Protein AF-A0A3S4J217-F1 (afdb_monomer_lite)

pLDDT: mean 81.28, std 8.17, range [49.16, 90.12]

Organism: Salmonella enterica I (NCBI:txid59201)

Structure (mmCIF, N/CA/C/O backbone):
data_AF-A0A3S4J217-F1
#
_entry.id   AF-A0A3S4J217-F1
#
loop_
_atom_site.group_PDB
_atom_site.id
_atom_site.type_symbol
_atom_site.label_atom_id
_atom_site.label_alt_id
_atom_site.label_comp_id
_atom_site.label_asym_id
_atom_site.label_entity_id
_atom_site.label_seq_id
_atom_site.pdbx_PDB_ins_code
_atom_site.Cartn_x
_atom_site.Cartn_y
_atom_site.Cartn_z
_atom_site.occupancy
_atom_site.B_iso_or_equiv
_atom_site.auth_seq_id
_atom_site.auth_comp_id
_atom_site.auth_asym_id
_atom_site.auth_atom_id
_atom_site.pdbx_PDB_model_num
ATOM 1 N N . MET A 1 1 ? 19.628 -5.733 -1.663 1.00 49.16 1 MET A N 1
ATOM 2 C CA . MET A 1 1 ? 20.337 -5.449 -2.927 1.00 49.16 1 MET A CA 1
ATOM 3 C C . MET A 1 1 ? 19.499 -6.005 -4.062 1.00 49.16 1 MET A C 1
ATOM 5 O O . MET A 1 1 ? 19.290 -7.209 -4.112 1.00 49.16 1 MET A O 1
ATOM 9 N N . GLU A 1 2 ? 18.968 -5.130 -4.913 1.00 57.56 2 GLU A N 1
ATOM 10 C CA . GLU A 1 2 ? 18.282 -5.483 -6.163 1.00 57.56 2 GLU A CA 1
ATOM 11 C C . GLU A 1 2 ? 19.366 -5.809 -7.207 1.00 57.56 2 GLU A C 1
ATOM 13 O O . GLU A 1 2 ? 19.793 -4.947 -7.964 1.00 57.56 2 GLU A O 1
ATOM 18 N N . ASN A 1 3 ? 19.917 -7.028 -7.157 1.00 71.00 3 ASN A N 1
ATOM 19 C CA . ASN A 1 3 ? 21.122 -7.413 -7.913 1.00 71.00 3 ASN A CA 1
ATOM 20 C C . ASN A 1 3 ? 20.843 -7.801 -9.382 1.00 71.00 3 ASN A C 1
ATOM 22 O O . ASN A 1 3 ? 21.762 -8.172 -10.107 1.00 71.00 3 ASN A O 1
ATOM 26 N N . CYS A 1 4 ? 19.581 -7.715 -9.810 1.00 73.19 4 CYS A N 1
ATOM 27 C CA . CYS A 1 4 ? 19.124 -7.963 -11.174 1.00 73.19 4 CYS A CA 1
ATOM 28 C C . CYS A 1 4 ? 18.250 -6.772 -11.599 1.00 73.19 4 CYS A C 1
ATOM 30 O O . CYS A 1 4 ? 17.238 -6.532 -10.937 1.00 73.19 4 CYS A O 1
ATOM 32 N N . PRO A 1 5 ? 18.606 -6.017 -12.655 1.00 74.56 5 PRO A N 1
ATOM 33 C CA . PRO A 1 5 ? 17.848 -4.843 -13.073 1.00 74.56 5 PRO A CA 1
ATOM 34 C C . PRO A 1 5 ? 16.523 -5.276 -13.709 1.00 74.56 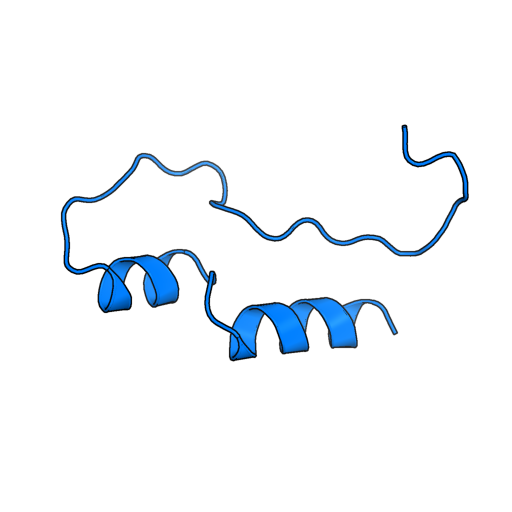5 PRO A C 1
ATOM 36 O O . PRO A 1 5 ? 16.457 -5.608 -14.890 1.00 74.56 5 PRO A O 1
ATOM 39 N N . VAL A 1 6 ? 15.468 -5.284 -12.900 1.00 78.62 6 VAL A N 1
ATOM 40 C CA . VAL A 1 6 ? 14.081 -5.493 -13.321 1.00 78.62 6 VAL A CA 1
ATOM 41 C C . VAL A 1 6 ? 13.243 -4.293 -12.879 1.00 78.62 6 VAL A C 1
ATOM 43 O O . VAL A 1 6 ? 13.561 -3.683 -11.854 1.00 78.62 6 VAL A O 1
ATOM 46 N N . PRO A 1 7 ? 12.181 -3.928 -13.619 1.00 81.06 7 PRO A N 1
ATOM 47 C CA . PRO A 1 7 ? 11.251 -2.897 -13.177 1.00 81.06 7 PRO A CA 1
ATOM 48 C C . PRO A 1 7 ? 10.705 -3.236 -11.785 1.00 81.06 7 PRO A C 1
ATOM 50 O O . PRO A 1 7 ? 10.073 -4.272 -11.589 1.00 81.06 7 PRO A O 1
ATOM 53 N N . MET A 1 8 ? 10.962 -2.364 -10.809 1.00 81.19 8 MET A N 1
ATOM 54 C CA . MET A 1 8 ? 10.533 -2.550 -9.426 1.00 81.19 8 MET A CA 1
ATOM 55 C C . MET A 1 8 ? 9.809 -1.303 -8.921 1.00 81.19 8 MET A C 1
ATOM 57 O O . MET A 1 8 ? 10.269 -0.174 -9.093 1.00 81.19 8 MET A O 1
ATOM 61 N N . ARG A 1 9 ? 8.667 -1.511 -8.259 1.00 82.50 9 ARG A N 1
ATOM 62 C CA . ARG A 1 9 ? 7.885 -0.463 -7.593 1.00 82.50 9 ARG A CA 1
ATOM 63 C C . ARG A 1 9 ? 7.696 -0.845 -6.133 1.00 82.50 9 ARG A C 1
ATOM 65 O O . ARG A 1 9 ? 7.251 -1.945 -5.824 1.00 82.50 9 ARG A O 1
ATOM 72 N N . ARG A 1 10 ? 8.056 0.066 -5.227 1.00 83.75 10 ARG A N 1
ATOM 73 C CA . ARG A 1 10 ? 7.877 -0.119 -3.781 1.00 83.75 10 ARG A CA 1
ATOM 74 C C . ARG A 1 10 ? 6.458 0.290 -3.394 1.00 83.75 10 ARG A C 1
ATOM 76 O O . ARG A 1 10 ? 6.033 1.395 -3.725 1.00 83.75 10 ARG A O 1
ATOM 83 N N . VAL A 1 11 ? 5.751 -0.595 -2.696 1.00 81.81 11 VAL A N 1
ATOM 84 C CA . VAL A 1 11 ? 4.429 -0.324 -2.117 1.00 81.81 11 VAL A CA 1
ATOM 85 C C . VAL A 1 11 ? 4.601 -0.147 -0.613 1.00 81.81 11 VAL A C 1
ATOM 87 O O . VAL A 1 11 ? 5.192 -0.995 0.051 1.00 81.81 11 VAL A O 1
ATOM 90 N N . GLY A 1 12 ? 4.134 0.981 -0.088 1.00 80.06 12 GLY A N 1
ATOM 91 C CA . GLY A 1 12 ? 4.307 1.353 1.309 1.00 80.06 12 GLY A CA 1
ATOM 92 C C . GLY A 1 12 ? 3.733 2.737 1.596 1.00 80.06 12 GLY A C 1
ATOM 93 O O . GLY A 1 12 ? 3.264 3.431 0.693 1.00 80.06 12 GLY A O 1
ATOM 94 N N . VAL A 1 13 ? 3.800 3.145 2.861 1.00 77.69 13 VAL A N 1
ATOM 95 C CA . VAL A 1 13 ? 3.343 4.468 3.301 1.00 77.69 13 VAL A CA 1
ATOM 96 C C . VAL A 1 13 ? 4.229 5.549 2.677 1.00 77.69 13 VAL A C 1
ATOM 98 O O . VAL A 1 13 ? 5.434 5.602 2.923 1.00 77.69 13 VAL A O 1
ATOM 101 N N . LYS A 1 14 ? 3.630 6.420 1.861 1.00 75.94 14 LYS A N 1
ATOM 102 C CA . LYS A 1 14 ? 4.327 7.532 1.201 1.00 75.94 14 LYS A CA 1
ATOM 103 C C . LYS A 1 14 ? 4.555 8.671 2.189 1.00 75.94 14 LYS A C 1
ATOM 105 O O . LYS A 1 14 ? 3.635 9.452 2.388 1.00 75.94 14 LYS A O 1
ATOM 110 N N . GLU A 1 15 ? 5.741 8.728 2.801 1.00 70.12 15 GLU A N 1
ATOM 111 C CA . GLU A 1 15 ? 6.282 9.865 3.581 1.00 70.12 15 GLU A CA 1
ATOM 112 C C . GLU A 1 15 ? 5.235 10.670 4.380 1.00 70.12 15 GLU A C 1
ATOM 114 O O . GLU A 1 15 ? 5.199 11.899 4.363 1.00 70.12 15 GLU A O 1
ATOM 119 N N . ARG A 1 16 ? 4.342 9.964 5.079 1.00 74.69 16 ARG A N 1
ATOM 120 C CA . ARG A 1 16 ? 3.270 10.541 5.893 1.00 74.69 16 ARG A CA 1
ATOM 121 C C . ARG A 1 16 ? 3.342 9.958 7.293 1.00 74.69 16 ARG A C 1
ATOM 123 O O . ARG A 1 16 ? 3.598 8.766 7.460 1.00 74.69 16 ARG A O 1
ATOM 130 N N . TYR A 1 17 ? 3.083 10.799 8.291 1.00 73.94 17 TYR A N 1
ATOM 131 C CA . TYR A 1 17 ? 2.895 10.338 9.662 1.00 73.94 17 TYR A CA 1
ATOM 132 C C . TYR A 1 17 ? 1.674 9.413 9.749 1.00 73.94 17 TYR A C 1
ATOM 134 O O . TYR A 1 17 ? 0.706 9.565 8.995 1.00 73.94 17 TYR A O 1
ATOM 142 N N . GLY A 1 18 ? 1.744 8.441 10.661 1.00 76.88 18 GLY A N 1
ATOM 143 C CA . GLY A 1 18 ? 0.642 7.528 10.949 1.00 76.88 18 GLY A CA 1
ATOM 144 C C . GLY A 1 18 ? -0.599 8.286 11.419 1.00 76.88 18 GLY A C 1
ATOM 145 O O . GLY A 1 18 ? -0.492 9.235 12.195 1.00 76.88 18 GLY A O 1
ATOM 146 N N . GLN A 1 19 ? -1.769 7.862 10.956 1.00 78.81 19 GLN A N 1
ATOM 147 C CA . GLN A 1 19 ? -3.060 8.347 11.436 1.00 78.81 19 GLN A CA 1
ATOM 148 C C . GLN A 1 19 ? -3.709 7.297 12.343 1.00 78.81 19 GLN A C 1
ATOM 150 O O . GLN A 1 19 ? -3.493 6.097 12.176 1.00 78.81 19 GLN A O 1
ATOM 155 N N . VAL A 1 20 ? -4.509 7.747 13.311 1.00 85.62 20 VAL A N 1
ATOM 156 C CA . VAL A 1 20 ? -5.310 6.854 14.159 1.00 85.62 20 VAL A CA 1
ATOM 157 C C . VAL A 1 20 ? -6.659 6.643 1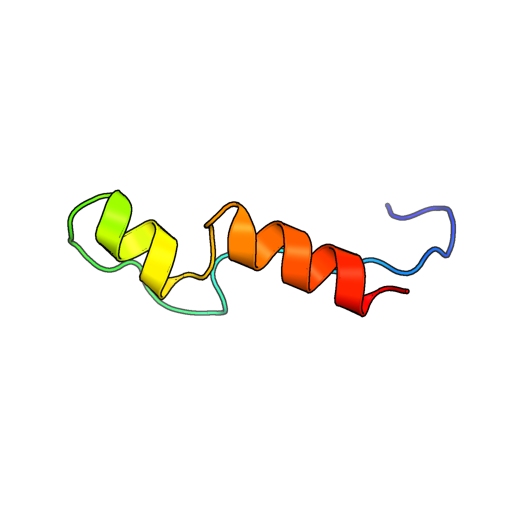3.483 1.00 8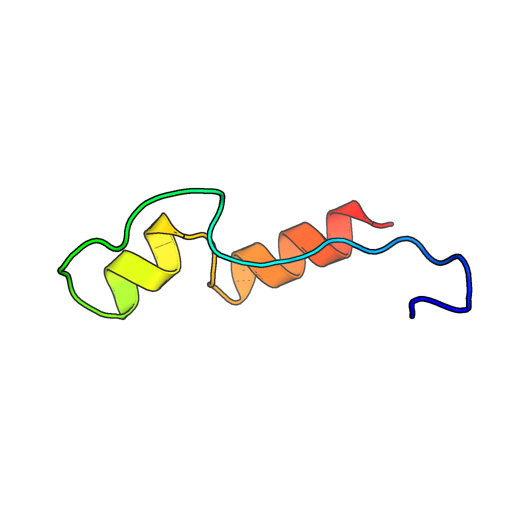5.62 20 VAL A C 1
ATOM 159 O O . VAL A 1 20 ? -7.388 7.599 13.237 1.00 85.62 20 VAL A O 1
ATOM 162 N N . GLY A 1 21 ? -6.990 5.394 13.179 1.00 85.06 21 GLY A N 1
ATOM 163 C CA . GLY A 1 21 ? -8.221 5.026 12.490 1.00 85.06 21 GLY A CA 1
ATOM 164 C C . GLY A 1 21 ? -8.392 3.514 12.437 1.00 85.06 21 GLY A C 1
ATOM 165 O O . GLY A 1 21 ? -7.562 2.765 12.956 1.00 85.06 21 GLY A O 1
ATOM 166 N N . THR A 1 22 ? -9.476 3.054 11.816 1.00 88.50 22 THR A N 1
ATOM 167 C CA . THR A 1 22 ? -9.685 1.622 11.580 1.00 88.50 22 THR A CA 1
ATOM 168 C C . THR A 1 22 ? -8.699 1.106 10.538 1.00 88.50 22 THR A C 1
ATOM 170 O O . THR A 1 22 ? -8.292 1.829 9.628 1.00 88.50 22 THR A O 1
ATOM 173 N N . GLN A 1 23 ? -8.319 -0.165 10.656 1.00 85.50 23 GLN A N 1
ATOM 174 C CA . GLN A 1 23 ? -7.340 -0.774 9.757 1.00 85.50 23 GLN A CA 1
ATOM 175 C C . GLN A 1 23 ? -7.766 -0.676 8.284 1.00 85.50 23 GLN A C 1
ATOM 177 O O . GLN A 1 23 ? -6.926 -0.428 7.425 1.00 85.50 23 GLN A O 1
ATOM 182 N N . ASP A 1 24 ? -9.057 -0.831 7.989 1.00 86.88 24 ASP A N 1
ATOM 183 C CA . ASP A 1 24 ? -9.587 -0.740 6.623 1.00 86.88 24 ASP A CA 1
ATOM 184 C C . ASP A 1 24 ? -9.447 0.668 6.040 1.00 86.88 24 ASP A C 1
ATOM 186 O O . ASP A 1 24 ? -8.998 0.826 4.905 1.00 86.88 24 ASP A O 1
ATOM 190 N N . PHE A 1 25 ? -9.750 1.698 6.838 1.00 86.81 25 PHE A N 1
ATOM 191 C CA . PHE A 1 25 ? -9.580 3.092 6.431 1.00 86.81 25 PHE A CA 1
ATOM 192 C C . PHE A 1 25 ? -8.109 3.412 6.156 1.00 86.81 25 PHE A C 1
ATOM 194 O O . PHE A 1 25 ? -7.775 3.969 5.114 1.00 86.81 25 PHE A O 1
ATOM 201 N N . LEU A 1 26 ? -7.213 3.002 7.058 1.00 86.56 26 LEU A N 1
ATOM 202 C CA . LEU A 1 26 ? -5.779 3.251 6.909 1.00 86.56 26 LEU A CA 1
ATOM 203 C C . LEU A 1 26 ? -5.201 2.501 5.700 1.00 86.56 26 LEU A C 1
ATOM 205 O O . LEU A 1 26 ? -4.387 3.055 4.966 1.00 86.56 26 LEU A O 1
ATOM 209 N N . GLN A 1 27 ? -5.635 1.264 5.446 1.00 86.00 27 GLN A N 1
ATOM 210 C CA . GLN A 1 27 ? -5.212 0.512 4.262 1.00 86.00 27 GLN A CA 1
ATOM 211 C C . GLN A 1 27 ? -5.620 1.211 2.962 1.00 86.00 27 GLN A C 1
ATOM 213 O O . GLN A 1 27 ? -4.813 1.266 2.034 1.00 86.00 27 GLN A O 1
ATOM 218 N N . GLN A 1 28 ? -6.831 1.770 2.897 1.00 85.50 28 GLN A N 1
ATOM 219 C CA . GLN A 1 28 ? -7.281 2.551 1.744 1.00 85.50 28 GLN A CA 1
ATOM 220 C C . GLN A 1 28 ? -6.494 3.859 1.600 1.00 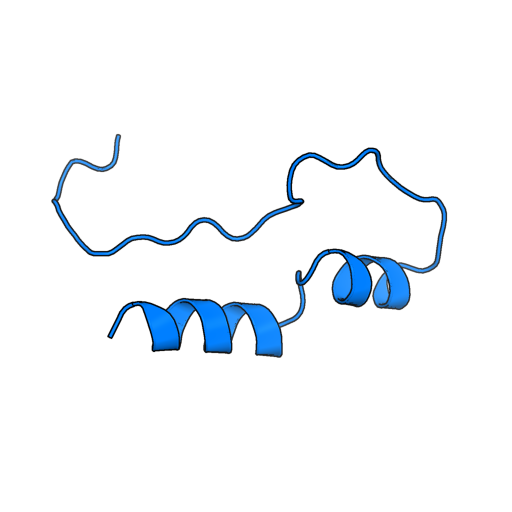85.50 28 GLN A C 1
ATOM 222 O O . GLN A 1 28 ? -5.941 4.115 0.531 1.00 85.50 28 GLN A O 1
ATOM 227 N N . GLU A 1 29 ? -6.372 4.642 2.675 1.00 85.12 29 GLU A N 1
ATOM 228 C CA . GLU A 1 29 ? -5.677 5.940 2.679 1.00 85.12 29 GLU A CA 1
ATOM 229 C C . GLU A 1 29 ? -4.203 5.810 2.263 1.00 85.12 29 GLU A C 1
ATOM 231 O O . GLU A 1 29 ? -3.680 6.626 1.503 1.00 85.12 29 GLU A O 1
ATOM 236 N N . TYR A 1 30 ? -3.521 4.757 2.719 1.00 84.69 30 TYR A N 1
ATOM 237 C CA . TYR A 1 30 ? -2.118 4.516 2.378 1.00 84.69 30 TYR A CA 1
ATOM 238 C C . TYR A 1 30 ? -1.918 3.712 1.087 1.00 84.69 30 TYR A C 1
ATOM 240 O O . TYR A 1 30 ? -0.773 3.459 0.709 1.00 84.69 30 TYR A O 1
ATOM 248 N N . GLY A 1 31 ? -2.992 3.320 0.392 1.00 83.12 31 GLY A N 1
ATOM 249 C CA . GLY A 1 31 ? -2.901 2.516 -0.829 1.00 83.12 31 GLY A CA 1
ATOM 250 C C . GLY A 1 31 ? -2.266 1.141 -0.593 1.00 83.12 31 GLY A C 1
ATOM 251 O O . GLY A 1 31 ? -1.549 0.63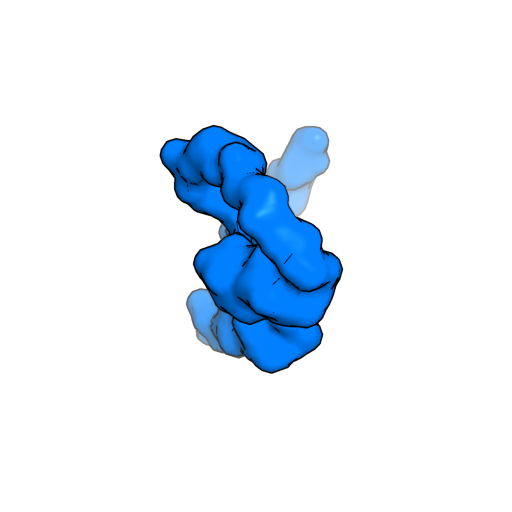0 -1.449 1.00 83.12 31 GLY A O 1
ATOM 252 N N . LEU A 1 32 ? -2.504 0.558 0.584 1.00 84.69 32 LEU A N 1
ATOM 253 C CA . LEU A 1 32 ? -2.039 -0.772 0.992 1.00 84.69 32 LEU A CA 1
ATOM 254 C C . LEU A 1 32 ? -3.098 -1.854 0.722 1.00 84.69 32 LEU A C 1
ATOM 256 O O . LEU A 1 32 ? -3.082 -2.913 1.344 1.00 84.69 32 LEU A O 1
ATOM 260 N N . THR A 1 33 ? -4.037 -1.587 -0.186 1.00 89.31 33 THR A N 1
ATOM 261 C CA . THR A 1 33 ? -5.075 -2.538 -0.595 1.00 89.31 33 THR A CA 1
ATOM 262 C C . THR A 1 33 ? -4.574 -3.467 -1.699 1.00 89.31 33 THR A C 1
ATOM 264 O O . THR A 1 33 ? -3.664 -3.133 -2.461 1.00 89.31 33 THR A O 1
ATOM 267 N N . ALA A 1 34 ? -5.206 -4.638 -1.829 1.00 88.19 34 ALA A N 1
ATOM 268 C CA . ALA A 1 34 ? -4.900 -5.585 -2.902 1.00 88.19 34 ALA A CA 1
ATOM 269 C C . ALA A 1 34 ? -5.051 -4.949 -4.297 1.00 88.19 34 ALA A C 1
ATOM 271 O O . ALA A 1 34 ? -4.214 -5.163 -5.170 1.00 88.19 34 ALA A O 1
ATOM 272 N N . GLU A 1 35 ? -6.075 -4.117 -4.485 1.00 89.50 35 GLU A N 1
ATOM 273 C CA . GLU A 1 35 ? -6.317 -3.379 -5.730 1.00 89.50 35 GLU A CA 1
ATOM 274 C C . GLU A 1 35 ? -5.160 -2.429 -6.063 1.00 89.50 35 GLU A C 1
ATOM 276 O O . GLU A 1 35 ? -4.640 -2.460 -7.178 1.00 89.50 35 GLU A O 1
ATOM 281 N N . ALA A 1 36 ? -4.692 -1.654 -5.079 1.00 87.12 36 ALA A N 1
ATOM 282 C CA . ALA A 1 36 ? -3.575 -0.728 -5.250 1.00 87.12 36 ALA A CA 1
ATOM 283 C C . ALA A 1 36 ? -2.252 -1.454 -5.552 1.00 87.12 36 ALA A C 1
ATOM 285 O O . ALA A 1 36 ? -1.448 -0.977 -6.356 1.00 87.12 36 ALA A O 1
ATOM 286 N N . ILE A 1 37 ? -2.035 -2.633 -4.958 1.00 87.50 37 ILE A N 1
ATOM 287 C CA . ILE A 1 37 ? -0.870 -3.481 -5.253 1.00 87.50 37 ILE A CA 1
ATOM 288 C C . ILE A 1 37 ? -0.932 -4.000 -6.696 1.00 87.50 37 ILE A C 1
ATOM 290 O O . ILE A 1 37 ? 0.077 -3.975 -7.402 1.00 87.50 37 ILE A O 1
ATOM 294 N N . VAL A 1 38 ? -2.104 -4.442 -7.158 1.00 90.12 38 VAL A N 1
ATOM 295 C CA . VAL A 1 38 ? -2.290 -4.937 -8.531 1.00 90.12 38 VAL A CA 1
ATOM 296 C C . VAL A 1 38 ? -2.115 -3.816 -9.557 1.00 90.12 38 VAL A C 1
ATOM 298 O O . VAL A 1 38 ? -1.449 -4.025 -10.569 1.00 90.12 38 VAL A O 1
ATOM 301 N N . GLU A 1 39 ? -2.653 -2.625 -9.302 1.00 89.62 39 GLU A N 1
ATOM 302 C CA . GLU A 1 39 ? -2.408 -1.420 -10.110 1.00 89.62 39 GLU A CA 1
ATOM 303 C C . GLU A 1 39 ? -0.908 -1.096 -10.190 1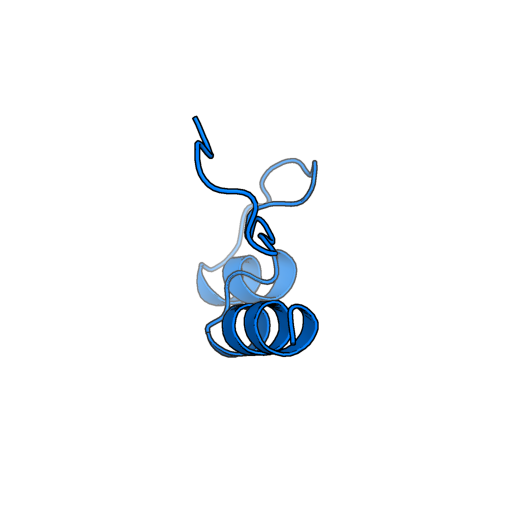.00 89.62 39 GLU A C 1
ATOM 305 O O . GLU A 1 39 ? -0.353 -0.918 -11.278 1.00 89.62 39 GLU A O 1
ATOM 310 N N . ALA A 1 40 ? -0.215 -1.104 -9.045 1.00 86.75 40 ALA A N 1
ATOM 311 C CA . ALA A 1 40 ? 1.223 -0.871 -8.986 1.00 86.75 40 ALA A CA 1
ATOM 312 C C . ALA A 1 40 ? 2.014 -1.926 -9.780 1.00 86.75 40 ALA A C 1
ATOM 314 O O . ALA A 1 40 ? 2.970 -1.570 -10.467 1.00 86.75 40 ALA A O 1
ATOM 315 N N . ALA A 1 41 ? 1.600 -3.193 -9.748 1.00 87.25 41 ALA A N 1
ATOM 316 C CA . ALA A 1 41 ? 2.213 -4.253 -10.544 1.00 87.25 41 ALA A CA 1
ATOM 317 C C . ALA A 1 41 ? 1.956 -4.076 -12.050 1.00 87.25 41 ALA A C 1
ATOM 319 O O . ALA A 1 41 ? 2.884 -4.186 -12.845 1.00 87.25 41 ALA A O 1
ATOM 320 N N . LYS A 1 42 ? 0.724 -3.743 -12.455 1.00 88.81 42 LYS A N 1
ATOM 321 C CA . LYS A 1 42 ? 0.377 -3.493 -13.866 1.00 88.81 42 LYS A CA 1
ATOM 322 C C . LYS A 1 42 ? 1.119 -2.297 -14.447 1.00 88.81 42 LYS A C 1
ATOM 324 O O . LYS A 1 42 ? 1.488 -2.323 -15.608 1.00 88.81 42 LYS A O 1
ATOM 329 N N . SER A 1 43 ? 1.369 -1.272 -13.640 1.00 84.94 43 SER A N 1
ATOM 330 C CA . SER A 1 43 ? 2.106 -0.077 -14.063 1.00 84.94 43 SER A CA 1
ATOM 331 C C . SER A 1 43 ? 3.614 -0.288 -14.291 1.00 84.94 43 SER A C 1
ATOM 333 O O . SER A 1 43 ? 4.307 0.667 -14.638 1.00 84.94 43 SER A O 1
ATOM 335 N N . LEU A 1 44 ? 4.131 -1.494 -14.021 1.00 79.25 44 LEU A N 1
ATOM 336 C CA . LEU A 1 44 ? 5.507 -1.908 -14.319 1.00 79.25 44 LEU A CA 1
ATOM 337 C C . LEU A 1 44 ? 5.636 -2.665 -15.653 1.00 79.25 44 LEU A C 1
ATOM 339 O O . LEU A 1 44 ? 6.767 -2.938 -16.060 1.00 79.25 44 LEU A O 1
ATOM 343 N N . LEU A 1 45 ? 4.508 -3.030 -16.281 1.00 72.50 45 LEU A N 1
ATOM 344 C CA . LEU A 1 45 ? 4.437 -3.595 -17.634 1.00 72.50 45 LEU A CA 1
ATOM 345 C C . LEU A 1 45 ? 4.509 -2.474 -18.676 1.00 72.50 45 LEU A C 1
ATOM 347 O O . LEU A 1 45 ? 5.137 -2.721 -19.728 1.00 72.50 45 LEU A O 1
#

Foldseek 3Di:
DCPDDAQDDDQFADPDDDDDDDPVVSCVVRLVDPVSVVVRVVVSD

Secondary structure (DSSP, 8-state):
---S-------S--S-----S-HHHHHHHTT-SHHHHHHHHHTT-

InterPro domains:
  IPR009014 Transketolase C-terminal/Pyruvate-ferredoxin oxidoreductase domain II [G3DSA:3.40.50.920] (1-45)
  IPR009014 Transketolase C-terminal/Pyruvate-ferredoxin oxidoreductase domain II [SSF52922] (6-45)

Radius of gyration: 12.95 Å; chains: 1; bounding box: 31×18×32 Å

Sequence (45 aa):
MENCPVPMRRVGVKERYGQVGTQDFLQQEYGLTAEAIVEAAKSLL